Protein AF-A0A0F7S8E1-F1 (afdb_monomer_lite)

Foldseek 3Di:
DPVVVVVVVVVVVVVVVVVVVVVCVLCVLVVVLVVLVVVLAPVPDDPVVLVVVLVVLVVQLVVCVVVVHDPVSNVSSVSVNVSSVSVVVSHVVSVVVVVVVVVVVVVVVVVVVVVQVPPPDHPDPCVVVVVVVVVVD

Sequence (137 aa):
MVSWIDAVDRQAVSDLSGTFSFVIWLFAQSPQLYENYRRGSVDGLSPVFLTQWMLGDATNLIGCILTQQLPFQIAVATYFCCIDVCIMVQ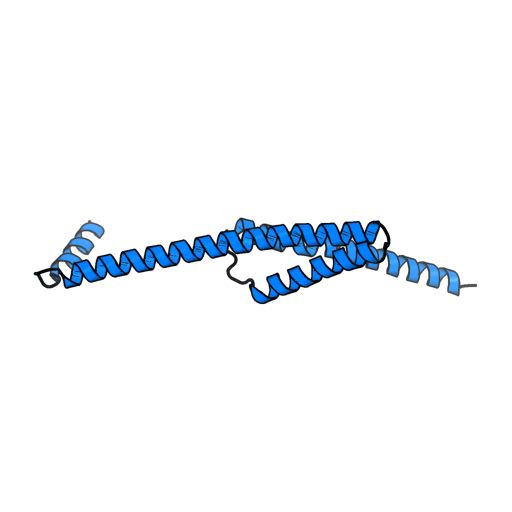FVYYWTKARKERARRAKSRSRQRSGSLTSPYPPNPYSALSETSELLA

Organism: NCBI:txid49012

Secondary structure (DSSP, 8-state):
-THHHHHHHHHHHHHHHHHHHHHHHHHHTHHHHHHHHHHS--TT--HHHHHHHHHHHHHHHHHHHHTT--HHHHHHHHHHHHHHHHHHHHHHHHHHHHHHHHHHHHHHHHHHHHHHHS-SSPPPTHHHHHHHHHTT-

InterPro domains:
  IPR006603 PQ-loop repeat [PF04193] (14-72)
  IPR006603 PQ-loop repeat [SM00679] (31-58)
  IPR051415 Lysosomal/Vacuolar Amino Acid Transporter 1 [PTHR16201] (3-121)

Radius of gyration: 28.69 Å; chains: 1; bounding box: 61×40×81 Å

pLDDT: mean 83.49, std 9.83, range [54.44, 94.75]

Structure (mmCIF, N/CA/C/O backbone):
data_AF-A0A0F7S8E1-F1
#
_entry.id   AF-A0A0F7S8E1-F1
#
loop_
_atom_site.group_PDB
_atom_site.id
_atom_site.type_symbol
_atom_site.label_atom_id
_atom_site.label_alt_id
_atom_site.label_comp_id
_atom_site.label_asym_id
_atom_site.label_entity_id
_atom_site.label_seq_id
_atom_site.pdbx_PDB_ins_code
_atom_site.Cartn_x
_atom_site.Cartn_y
_atom_site.Cartn_z
_atom_site.occupancy
_atom_site.B_iso_or_equiv
_atom_site.auth_seq_id
_atom_site.auth_comp_id
_atom_site.auth_asym_id
_atom_site.auth_atom_id
_atom_site.pdbx_PDB_model_num
ATOM 1 N N . MET A 1 1 ? 36.609 -16.297 -30.281 1.00 54.44 1 MET A N 1
ATOM 2 C CA . MET A 1 1 ? 35.262 -16.718 -30.732 1.00 54.44 1 MET A CA 1
ATOM 3 C C . MET A 1 1 ? 34.391 -17.281 -29.593 1.00 54.44 1 MET A C 1
ATOM 5 O O . MET A 1 1 ? 33.183 -17.263 -29.739 1.00 54.44 1 MET A O 1
ATOM 9 N N . VAL A 1 2 ? 34.961 -17.694 -28.446 1.00 61.47 2 VAL A N 1
ATOM 10 C CA . VAL A 1 2 ? 34.227 -18.275 -27.292 1.00 61.47 2 VAL A CA 1
ATOM 11 C C . VAL A 1 2 ? 33.528 -17.235 -26.388 1.00 61.47 2 VAL A C 1
ATOM 13 O O . VAL A 1 2 ? 32.522 -17.548 -25.766 1.00 61.47 2 VAL A O 1
ATOM 16 N N . SER A 1 3 ? 33.965 -15.967 -26.366 1.00 62.06 3 SER A N 1
ATOM 17 C CA . SER A 1 3 ? 33.419 -14.963 -25.428 1.00 62.06 3 SER A CA 1
ATOM 18 C C . SER A 1 3 ? 31.961 -14.564 -25.674 1.00 62.06 3 SER A C 1
ATOM 20 O O . SER A 1 3 ? 31.321 -14.058 -24.759 1.00 62.06 3 SER A O 1
ATOM 22 N N . TRP A 1 4 ? 31.443 -14.755 -26.890 1.00 61.94 4 TRP A N 1
ATOM 23 C CA . TRP A 1 4 ? 30.072 -14.379 -27.244 1.00 61.94 4 TRP A CA 1
ATOM 24 C C . TRP A 1 4 ? 29.045 -15.373 -26.704 1.00 61.94 4 TRP A C 1
ATOM 26 O O . TRP A 1 4 ? 27.970 -14.953 -26.300 1.00 61.94 4 TRP A O 1
ATOM 36 N N . ILE A 1 5 ? 29.391 -16.662 -26.632 1.00 63.06 5 ILE A N 1
ATOM 37 C CA . ILE A 1 5 ? 28.513 -17.699 -26.071 1.00 63.06 5 ILE A CA 1
ATOM 38 C C . ILE A 1 5 ? 28.385 -17.500 -24.556 1.00 63.06 5 ILE A C 1
ATOM 40 O O . ILE A 1 5 ? 27.270 -17.415 -24.054 1.00 63.06 5 ILE A O 1
ATOM 44 N N . ASP A 1 6 ? 29.497 -17.268 -23.849 1.00 64.38 6 ASP A N 1
ATOM 45 C CA . ASP A 1 6 ? 29.454 -16.954 -22.413 1.00 64.38 6 ASP A CA 1
ATOM 46 C C . ASP A 1 6 ? 28.794 -15.597 -22.121 1.00 64.38 6 ASP A C 1
ATOM 48 O O . ASP A 1 6 ? 28.203 -15.395 -21.062 1.00 64.38 6 ASP A O 1
ATOM 52 N N . ALA A 1 7 ? 28.934 -14.619 -23.025 1.00 62.69 7 ALA A N 1
ATOM 53 C CA . ALA A 1 7 ? 28.271 -13.326 -22.883 1.00 62.69 7 ALA A CA 1
ATOM 54 C C . ALA A 1 7 ? 26.754 -13.456 -23.049 1.00 62.69 7 ALA A C 1
ATOM 56 O O . ALA A 1 7 ? 26.025 -12.879 -22.250 1.00 62.69 7 ALA A O 1
ATOM 57 N N . VAL A 1 8 ? 26.291 -14.244 -24.024 1.00 68.19 8 VAL A N 1
ATOM 58 C CA . VAL A 1 8 ? 24.867 -14.544 -24.220 1.00 68.19 8 VAL A CA 1
ATOM 59 C C . VAL A 1 8 ? 24.297 -15.287 -23.015 1.00 68.19 8 VAL A C 1
ATOM 61 O O . VAL A 1 8 ? 23.222 -14.923 -22.550 1.00 68.19 8 VAL A O 1
ATOM 64 N N . ASP A 1 9 ? 25.026 -16.255 -22.458 1.00 80.38 9 ASP A N 1
ATOM 65 C CA . ASP A 1 9 ? 24.557 -17.022 -21.299 1.00 80.38 9 ASP A CA 1
ATOM 66 C C . ASP A 1 9 ? 24.471 -16.142 -20.036 1.00 80.38 9 ASP A C 1
ATOM 68 O O . ASP A 1 9 ? 23.458 -16.121 -19.339 1.00 80.38 9 ASP A O 1
ATOM 72 N N . ARG A 1 10 ? 25.475 -15.284 -19.792 1.00 81.38 10 ARG A N 1
ATOM 73 C CA . ARG A 1 10 ? 25.430 -14.293 -18.698 1.00 81.38 10 ARG A CA 1
ATOM 74 C C . ARG A 1 10 ? 24.305 -13.272 -18.865 1.00 81.38 10 ARG A C 1
ATOM 76 O O . ARG A 1 10 ? 23.659 -12.925 -17.878 1.00 81.38 10 ARG A O 1
ATOM 83 N N . GLN A 1 11 ? 24.077 -12.785 -20.084 1.00 86.06 11 GLN A N 1
ATOM 84 C CA . GLN A 1 11 ? 23.017 -11.819 -20.374 1.00 86.06 11 GLN A CA 1
ATOM 85 C C . GLN A 1 11 ? 21.638 -12.454 -20.169 1.00 86.06 11 GLN A C 1
ATOM 87 O O . GLN A 1 11 ? 20.813 -11.895 -19.457 1.00 86.06 11 GLN A O 1
ATOM 92 N N . ALA A 1 12 ? 21.425 -13.666 -20.688 1.00 85.44 12 ALA A N 1
ATOM 93 C CA . ALA A 1 12 ? 20.176 -14.400 -20.522 1.00 85.44 12 ALA A CA 1
ATOM 94 C C . ALA A 1 12 ? 19.883 -14.710 -19.047 1.00 85.44 12 ALA A C 1
ATOM 96 O O . ALA A 1 12 ? 18.761 -14.508 -18.587 1.00 85.44 12 ALA A O 1
ATOM 97 N N . VAL A 1 13 ? 20.891 -15.142 -18.280 1.00 86.94 13 VAL A N 1
ATOM 98 C CA . VAL A 1 13 ? 20.757 -15.376 -16.833 1.00 86.94 13 VAL A CA 1
ATOM 99 C C . VAL A 1 13 ? 20.440 -14.075 -16.087 1.00 86.94 13 VAL A C 1
ATOM 101 O O . VAL A 1 13 ? 19.586 -14.071 -15.197 1.00 86.94 13 VAL A O 1
ATOM 104 N N . SER A 1 14 ? 21.077 -12.961 -16.454 1.00 89.75 14 SER A N 1
ATOM 105 C CA . SER A 1 14 ? 20.787 -11.638 -15.888 1.00 89.75 14 SER A CA 1
ATOM 106 C 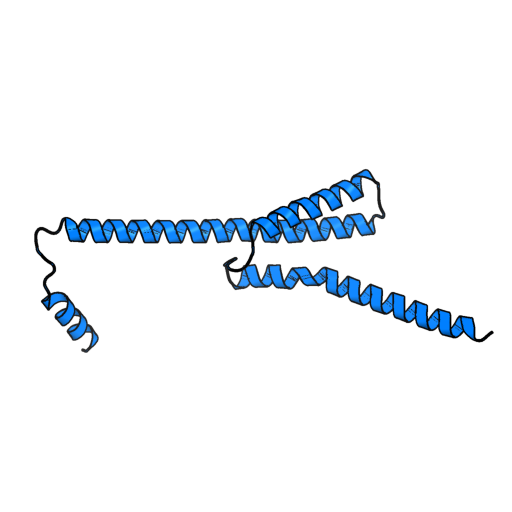C . SER A 1 14 ? 19.353 -11.192 -16.192 1.00 89.75 14 SER A C 1
ATOM 108 O O . SER A 1 14 ? 18.636 -10.764 -15.290 1.00 89.75 14 SER A O 1
ATOM 110 N N . ASP A 1 15 ? 18.900 -11.344 -17.433 1.00 88.69 15 ASP A N 1
ATOM 111 C CA . ASP A 1 15 ? 17.568 -10.913 -17.863 1.00 88.69 15 ASP A CA 1
ATOM 112 C C . ASP A 1 15 ? 16.462 -11.779 -17.240 1.00 88.69 15 ASP A C 1
ATOM 114 O O . ASP A 1 15 ? 15.442 -11.260 -16.777 1.00 88.69 15 ASP A O 1
ATOM 118 N N . LEU A 1 16 ? 16.676 -13.098 -17.151 1.00 91.62 16 LEU A N 1
ATOM 119 C CA . LEU A 1 16 ? 15.762 -14.031 -16.485 1.00 91.62 16 LEU A CA 1
ATOM 120 C C . LEU A 1 16 ? 15.669 -13.753 -14.986 1.00 91.62 16 LEU A C 1
ATOM 122 O O . LEU A 1 16 ? 14.566 -13.637 -14.449 1.00 91.62 16 LEU A O 1
ATOM 126 N N . SER A 1 17 ? 16.810 -13.624 -14.306 1.00 91.56 17 SER A N 1
ATOM 127 C CA . SER A 1 17 ? 16.833 -13.339 -12.867 1.00 91.56 17 SER A CA 1
ATOM 128 C C . SER A 1 17 ? 16.251 -11.958 -12.548 1.00 91.56 17 SER A C 1
ATOM 130 O O . SER A 1 17 ? 15.492 -11.826 -11.586 1.00 91.56 17 SER A O 1
ATOM 132 N N . GLY A 1 18 ? 16.513 -10.952 -13.389 1.00 91.12 18 GLY A N 1
ATOM 133 C CA . GLY A 1 18 ? 15.933 -9.614 -13.282 1.00 91.12 18 GLY A CA 1
ATOM 134 C C . GLY A 1 18 ? 14.417 -9.611 -13.480 1.00 91.12 18 GLY A C 1
ATOM 135 O O . GLY A 1 18 ? 13.690 -9.052 -12.659 1.00 91.12 18 GLY A O 1
ATOM 136 N N . THR A 1 19 ? 13.923 -10.300 -14.510 1.00 90.62 19 THR A N 1
ATOM 137 C CA . THR A 1 19 ? 12.480 -10.423 -14.774 1.00 90.62 19 THR A CA 1
ATOM 138 C C . THR A 1 19 ? 11.775 -11.170 -13.645 1.00 90.62 19 THR A C 1
ATOM 140 O O . THR A 1 19 ? 10.727 -10.735 -13.172 1.00 90.62 19 THR A O 1
ATOM 143 N N . PHE A 1 20 ? 12.363 -12.264 -13.157 1.00 93.25 20 PHE A N 1
ATOM 144 C CA . PHE A 1 20 ? 11.807 -13.032 -12.045 1.00 93.25 20 PHE A CA 1
ATOM 145 C C . PHE A 1 20 ? 11.745 -12.208 -10.754 1.00 93.25 20 PHE A C 1
ATOM 147 O O . PHE A 1 20 ? 10.709 -12.173 -10.087 1.00 93.25 20 PHE A O 1
ATOM 154 N N . SER A 1 21 ? 12.825 -11.485 -10.442 1.00 92.50 21 SER A N 1
ATOM 155 C CA . SER A 1 21 ? 12.883 -10.557 -9.309 1.00 92.50 21 SER A CA 1
ATOM 156 C C . SER A 1 21 ? 11.795 -9.484 -9.406 1.00 92.50 21 SER A C 1
ATOM 158 O O . SER A 1 21 ? 11.059 -9.250 -8.447 1.00 92.50 21 SER A O 1
ATOM 160 N N . PHE A 1 22 ? 11.621 -8.892 -10.589 1.00 91.19 22 PHE A N 1
ATOM 161 C CA . PHE A 1 22 ? 10.596 -7.883 -10.832 1.00 91.19 22 PHE A CA 1
ATOM 162 C C . PHE A 1 22 ? 9.171 -8.430 -10.647 1.00 91.19 22 PHE A C 1
ATOM 164 O O . PHE A 1 22 ? 8.344 -7.782 -10.008 1.00 91.19 22 PHE A O 1
ATOM 171 N N . VAL A 1 23 ? 8.885 -9.640 -11.137 1.00 91.06 23 VAL A N 1
ATOM 172 C CA . VAL A 1 23 ? 7.571 -10.280 -10.957 1.00 91.06 23 VAL A CA 1
ATOM 173 C C . VAL A 1 23 ? 7.281 -10.538 -9.481 1.00 91.06 23 VAL A C 1
ATOM 175 O O . VAL A 1 23 ? 6.198 -10.201 -9.010 1.00 91.06 23 VAL A O 1
ATOM 178 N N . ILE A 1 24 ? 8.241 -11.082 -8.728 1.00 92.81 24 ILE A N 1
ATOM 179 C CA . ILE A 1 24 ? 8.074 -11.267 -7.279 1.00 92.81 24 ILE A CA 1
ATOM 180 C C . ILE A 1 24 ? 7.800 -9.922 -6.606 1.00 92.81 24 ILE A C 1
ATOM 182 O O . ILE A 1 24 ? 6.902 -9.821 -5.772 1.00 92.81 24 ILE A O 1
ATOM 186 N N . TRP A 1 25 ? 8.542 -8.885 -6.990 1.00 91.00 25 TRP A N 1
ATOM 187 C CA . TRP A 1 25 ? 8.398 -7.551 -6.424 1.00 91.00 25 TRP A CA 1
ATOM 188 C C . TRP A 1 25 ? 7.006 -6.944 -6.668 1.00 91.00 25 TRP A C 1
ATOM 190 O O . TRP A 1 25 ? 6.428 -6.381 -5.739 1.00 91.00 25 TRP A O 1
ATOM 200 N N . LEU A 1 26 ? 6.412 -7.144 -7.851 1.00 88.88 26 LEU A N 1
ATOM 201 C CA . LEU A 1 26 ? 5.036 -6.711 -8.145 1.00 88.88 26 LEU A CA 1
ATOM 202 C C . LEU A 1 26 ? 3.999 -7.308 -7.186 1.00 88.88 26 LEU A C 1
ATOM 204 O O . LEU A 1 26 ? 3.029 -6.640 -6.821 1.00 88.88 26 LEU A O 1
ATOM 208 N N . PHE A 1 27 ? 4.196 -8.558 -6.770 1.00 88.94 27 PHE A N 1
ATOM 209 C CA . PHE A 1 27 ? 3.276 -9.2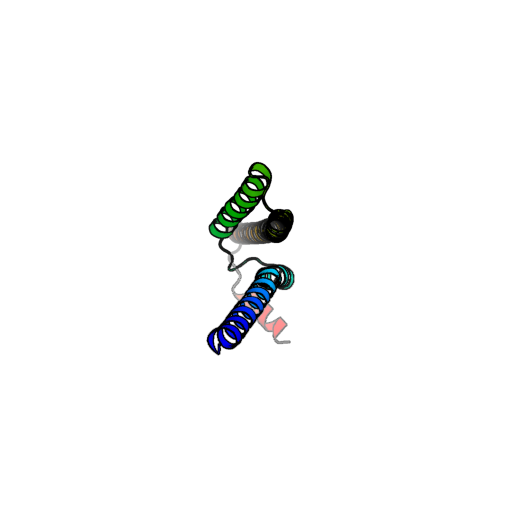54 -5.871 1.00 88.94 27 PHE A CA 1
ATOM 210 C C . PHE A 1 27 ? 3.670 -9.157 -4.397 1.00 88.94 27 PHE A C 1
ATOM 212 O O . PHE A 1 27 ? 2.866 -9.506 -3.537 1.00 88.94 27 PHE A O 1
ATOM 219 N N . ALA A 1 28 ? 4.861 -8.653 -4.070 1.00 88.81 28 ALA A N 1
ATOM 220 C CA . ALA A 1 28 ? 5.364 -8.602 -2.697 1.00 88.81 28 ALA A CA 1
ATOM 221 C C . ALA A 1 28 ? 4.477 -7.767 -1.753 1.00 88.81 28 ALA A C 1
ATOM 223 O O . ALA A 1 28 ? 4.405 -8.053 -0.560 1.00 88.81 28 ALA A O 1
ATOM 224 N N . GLN A 1 29 ? 3.763 -6.771 -2.287 1.00 83.81 29 GLN A N 1
ATOM 225 C CA . GLN A 1 29 ? 2.828 -5.926 -1.534 1.00 83.81 29 GLN A CA 1
ATOM 226 C C . GLN A 1 29 ? 1.472 -6.610 -1.268 1.00 83.81 29 GLN A C 1
ATOM 228 O O . GLN A 1 29 ? 0.784 -6.301 -0.293 1.00 83.81 29 GLN A O 1
ATOM 233 N N . SER A 1 30 ? 1.064 -7.567 -2.108 1.00 85.94 30 SER A N 1
ATOM 234 C CA . SER A 1 30 ? -0.266 -8.188 -2.041 1.00 85.94 30 SER A CA 1
ATOM 235 C C . SER A 1 30 ? -0.519 -9.000 -0.755 1.00 85.94 30 SER A C 1
ATOM 237 O O . SER A 1 30 ? -1.619 -8.890 -0.204 1.00 85.94 30 SER A O 1
ATOM 239 N N . PRO A 1 31 ? 0.450 -9.762 -0.200 1.00 84.94 31 PRO A N 1
ATOM 240 C CA . PRO A 1 31 ? 0.293 -10.417 1.098 1.00 84.94 31 PRO A CA 1
ATOM 241 C C . PRO A 1 31 ? -0.034 -9.441 2.229 1.00 84.94 31 PRO A C 1
ATOM 243 O O . PRO A 1 31 ? -0.838 -9.771 3.098 1.00 84.94 31 PRO A O 1
ATOM 246 N N . GLN A 1 32 ? 0.531 -8.228 2.204 1.00 82.31 32 GLN A N 1
ATOM 247 C CA . GLN A 1 32 ? 0.260 -7.214 3.222 1.00 82.31 32 GLN A CA 1
ATOM 248 C C . GLN A 1 32 ? -1.195 -6.735 3.159 1.00 82.31 32 GLN A C 1
ATOM 250 O O . GLN A 1 32 ? -1.857 -6.602 4.191 1.00 82.31 32 GLN A O 1
ATOM 255 N N . LEU A 1 33 ? -1.712 -6.528 1.943 1.00 84.25 33 LEU A N 1
ATOM 256 C CA . LEU A 1 33 ? -3.111 -6.178 1.705 1.00 84.25 33 LEU A CA 1
ATOM 257 C C . LEU A 1 33 ? -4.057 -7.272 2.223 1.00 84.25 33 LEU A C 1
ATOM 259 O O . LEU A 1 33 ? -5.041 -6.969 2.902 1.00 84.25 33 LEU A O 1
ATOM 263 N N . TYR A 1 34 ? -3.744 -8.534 1.920 1.00 85.69 34 TYR A N 1
ATOM 264 C CA . TYR A 1 34 ? -4.540 -9.682 2.347 1.00 85.69 34 TYR A CA 1
ATOM 265 C C . TYR A 1 34 ? -4.512 -9.870 3.865 1.00 85.69 34 TYR A C 1
ATOM 267 O O . TYR A 1 34 ? -5.553 -10.098 4.479 1.00 85.69 34 TYR A O 1
ATOM 275 N N . GLU A 1 35 ? -3.345 -9.736 4.493 1.00 85.38 35 GLU A N 1
ATOM 276 C CA . GLU A 1 35 ? -3.211 -9.936 5.933 1.00 85.38 35 GLU A CA 1
ATOM 277 C C . GLU A 1 35 ? -3.955 -8.863 6.731 1.00 85.38 35 GLU A C 1
ATOM 279 O O . GLU A 1 35 ? -4.630 -9.187 7.709 1.00 85.38 35 GLU A O 1
ATOM 284 N N . ASN A 1 36 ? -3.906 -7.606 6.280 1.00 83.62 36 ASN A N 1
ATOM 285 C CA . ASN A 1 36 ? -4.677 -6.515 6.879 1.00 83.62 36 ASN A CA 1
ATOM 286 C C . ASN A 1 36 ? -6.188 -6.796 6.808 1.00 83.62 36 ASN A C 1
ATOM 288 O O . ASN A 1 36 ? -6.906 -6.592 7.792 1.00 83.62 36 ASN A O 1
ATOM 292 N N . TYR A 1 37 ? -6.663 -7.325 5.675 1.00 81.88 37 TYR A N 1
ATOM 293 C CA . TYR A 1 37 ? -8.059 -7.722 5.515 1.00 81.88 37 TYR A CA 1
ATOM 294 C C . TYR A 1 37 ? -8.425 -8.899 6.428 1.00 81.88 37 TYR A C 1
ATOM 296 O O . TYR A 1 37 ? -9.423 -8.839 7.145 1.00 81.88 37 TYR A O 1
ATOM 304 N N . ARG A 1 38 ? -7.590 -9.946 6.459 1.00 84.69 38 ARG A N 1
ATOM 305 C CA . ARG A 1 38 ? -7.812 -11.162 7.254 1.00 84.69 38 ARG A CA 1
ATOM 306 C C . ARG A 1 38 ? -7.808 -10.892 8.758 1.00 84.69 38 ARG A C 1
ATOM 308 O O . ARG A 1 38 ? -8.636 -11.443 9.477 1.00 84.69 38 ARG A O 1
ATOM 315 N N . ARG A 1 39 ? -6.882 -10.061 9.246 1.00 81.19 39 ARG A N 1
ATOM 316 C CA . ARG A 1 39 ? -6.784 -9.717 10.674 1.00 81.19 39 ARG A CA 1
ATOM 317 C C . ARG A 1 39 ? -7.864 -8.743 11.121 1.00 81.19 39 ARG A C 1
ATOM 319 O O . ARG A 1 39 ? -8.186 -8.707 12.306 1.00 81.19 39 ARG A O 1
ATOM 326 N N . GLY A 1 40 ? -8.386 -7.916 10.213 1.00 78.69 40 GLY A N 1
ATOM 327 C CA . GLY A 1 40 ? -9.323 -6.849 10.562 1.00 78.69 40 GLY A CA 1
ATOM 328 C C . GLY A 1 40 ? -8.741 -5.816 11.541 1.00 78.69 40 GLY A C 1
ATOM 329 O O . GLY A 1 40 ? -9.493 -5.112 12.219 1.00 78.69 40 GLY A O 1
ATOM 330 N N . SER A 1 41 ? -7.411 -5.763 11.652 1.00 72.75 41 SER A N 1
ATOM 331 C CA . SER A 1 41 ? -6.644 -4.828 12.470 1.00 72.75 41 SER A CA 1
ATOM 332 C C . SER A 1 41 ? -5.333 -4.501 11.760 1.00 72.75 41 SER A C 1
ATOM 334 O O . SER A 1 41 ? -4.772 -5.336 11.055 1.00 72.75 41 SER A O 1
ATOM 336 N N . VAL A 1 42 ? -4.842 -3.285 11.986 1.00 77.56 42 VAL A N 1
ATOM 337 C CA . VAL A 1 42 ? -3.551 -2.781 11.490 1.00 77.56 42 VAL A CA 1
ATOM 338 C C . VAL A 1 42 ? -2.511 -2.659 12.608 1.00 77.56 42 VAL A C 1
ATOM 340 O O . VAL A 1 42 ? -1.556 -1.888 12.504 1.00 77.56 42 VAL A O 1
ATOM 343 N N . ASP A 1 43 ? -2.695 -3.415 13.694 1.00 71.12 43 ASP A N 1
ATOM 344 C CA . ASP A 1 43 ? -1.731 -3.505 14.791 1.00 71.12 43 ASP A CA 1
ATOM 345 C C . ASP A 1 43 ? -0.403 -4.085 14.265 1.00 71.12 43 ASP A C 1
ATOM 347 O O . ASP A 1 43 ? -0.308 -5.268 13.940 1.00 71.12 43 ASP A O 1
ATOM 351 N N . GLY A 1 44 ? 0.613 -3.226 14.146 1.00 73.38 44 GLY A N 1
ATOM 352 C CA . GLY A 1 44 ? 1.938 -3.567 13.612 1.00 73.38 44 GLY A CA 1
ATOM 353 C C . GLY A 1 44 ? 2.399 -2.695 12.439 1.00 73.38 44 GLY A C 1
ATOM 354 O O . GLY A 1 44 ? 3.593 -2.673 12.152 1.00 73.38 44 GLY A O 1
ATOM 355 N N . LEU A 1 45 ? 1.505 -1.928 11.800 1.00 79.88 45 LEU A N 1
ATOM 356 C CA . LEU A 1 45 ? 1.902 -0.925 10.805 1.00 79.88 45 LEU A CA 1
ATOM 357 C C . LEU A 1 45 ? 2.183 0.430 11.457 1.00 79.88 45 LEU A C 1
ATOM 359 O O . LEU A 1 45 ? 1.384 0.941 12.243 1.00 79.88 45 LEU A O 1
ATOM 363 N N . SER A 1 46 ? 3.291 1.056 11.058 1.00 86.19 46 SER A N 1
ATOM 364 C CA . SER A 1 46 ? 3.583 2.442 11.424 1.00 86.19 46 SER A CA 1
ATOM 365 C C . SER A 1 46 ? 2.798 3.413 10.522 1.00 86.19 46 SER A C 1
ATOM 367 O O . SER A 1 46 ? 3.024 3.420 9.309 1.00 86.19 46 SER A O 1
ATOM 369 N N . PRO A 1 47 ? 1.921 4.277 11.077 1.00 81.31 47 PRO A N 1
ATOM 370 C CA . PRO A 1 47 ? 1.171 5.263 10.290 1.00 81.31 47 PRO A CA 1
ATOM 371 C C . PRO A 1 47 ? 2.077 6.265 9.573 1.00 81.31 47 PRO A C 1
ATOM 373 O O . PRO A 1 47 ? 1.780 6.695 8.460 1.00 81.31 47 PRO A O 1
ATOM 376 N N . VAL A 1 48 ? 3.185 6.647 10.215 1.00 87.00 48 VAL A N 1
ATOM 377 C CA . VAL A 1 48 ? 4.138 7.617 9.662 1.00 87.00 48 VAL A CA 1
ATOM 378 C C . VAL A 1 48 ? 4.840 7.022 8.449 1.00 87.00 48 VAL A C 1
ATOM 380 O O . VAL A 1 48 ? 4.929 7.675 7.414 1.00 87.00 48 VAL A O 1
ATOM 383 N N . PHE A 1 49 ? 5.271 5.765 8.561 1.00 89.56 49 PHE A N 1
ATOM 384 C CA . PHE A 1 49 ? 5.902 5.042 7.464 1.00 89.56 49 PHE A CA 1
ATOM 385 C C . PHE A 1 49 ? 4.954 4.903 6.270 1.00 89.56 49 PHE A C 1
ATOM 387 O O . PHE A 1 49 ? 5.321 5.273 5.162 1.00 89.56 49 PHE A O 1
ATOM 394 N N . LEU A 1 50 ? 3.708 4.481 6.507 1.00 87.94 50 LEU A N 1
ATOM 395 C CA . LEU A 1 50 ? 2.706 4.339 5.448 1.00 87.94 50 LEU A CA 1
ATOM 396 C C . LEU A 1 50 ? 2.386 5.677 4.759 1.00 87.94 50 LEU A C 1
ATOM 398 O O . LEU A 1 50 ? 2.211 5.733 3.548 1.00 87.94 50 LEU A O 1
ATOM 402 N N . THR A 1 51 ? 2.335 6.773 5.520 1.00 88.38 51 THR A N 1
ATOM 403 C CA . THR A 1 51 ? 2.071 8.109 4.962 1.00 88.38 51 THR A CA 1
ATOM 404 C C . THR A 1 51 ? 3.244 8.617 4.126 1.00 88.38 51 THR A C 1
ATOM 406 O O . THR A 1 51 ? 3.030 9.193 3.063 1.00 88.38 51 THR A O 1
ATOM 409 N N . GLN A 1 52 ? 4.482 8.406 4.583 1.00 93.12 52 GLN A N 1
ATOM 410 C CA . GLN A 1 52 ? 5.673 8.763 3.807 1.00 93.12 52 GLN A CA 1
ATOM 411 C C . GLN A 1 52 ? 5.800 7.915 2.542 1.00 93.12 52 GLN A C 1
ATOM 413 O O . GLN A 1 52 ? 6.107 8.464 1.488 1.00 93.12 52 GLN A O 1
ATOM 418 N N . TRP A 1 53 ? 5.486 6.622 2.622 1.00 91.19 53 TRP A N 1
ATOM 419 C CA . TRP A 1 53 ? 5.396 5.750 1.452 1.00 91.19 53 TRP A CA 1
ATOM 420 C C . TRP A 1 53 ? 4.368 6.293 0.451 1.00 91.19 53 TRP A C 1
ATOM 422 O O . TRP A 1 53 ? 4.687 6.494 -0.715 1.00 91.19 53 TRP A O 1
ATOM 432 N N . MET A 1 54 ? 3.186 6.690 0.932 1.00 91.25 54 MET A N 1
ATOM 433 C CA . MET A 1 54 ? 2.155 7.360 0.126 1.00 91.25 54 MET A CA 1
ATOM 434 C C . MET A 1 54 ? 2.541 8.646 -0.544 1.00 91.25 54 MET A C 1
ATOM 436 O O . MET A 1 54 ? 2.185 8.870 -1.703 1.00 91.25 54 MET A O 1
ATOM 440 N N . LEU A 1 55 ? 3.341 9.453 0.122 1.00 93.56 55 LEU A N 1
ATOM 441 C CA . LEU A 1 55 ? 3.892 10.615 -0.533 1.00 93.56 55 LEU A CA 1
ATOM 442 C C . LEU A 1 55 ? 4.935 10.226 -1.594 1.00 93.56 55 LEU A C 1
ATOM 444 O O . LEU A 1 55 ? 4.959 10.816 -2.674 1.00 93.56 55 LEU A O 1
ATOM 448 N N . GLY A 1 56 ? 5.763 9.219 -1.314 1.00 94.25 56 GLY A N 1
ATOM 449 C CA . GLY A 1 56 ? 6.767 8.691 -2.236 1.00 94.25 56 GLY A CA 1
ATOM 450 C C . GLY A 1 56 ? 6.164 8.165 -3.538 1.00 94.25 56 GLY A C 1
ATOM 451 O O . GLY A 1 56 ? 6.544 8.623 -4.611 1.00 94.25 56 GLY A O 1
ATOM 452 N N . ASP A 1 57 ? 5.175 7.281 -3.466 1.00 93.62 57 ASP A N 1
ATOM 453 C CA . ASP A 1 57 ? 4.573 6.678 -4.663 1.00 93.62 57 ASP A CA 1
ATOM 454 C C . ASP A 1 57 ? 3.735 7.682 -5.458 1.00 93.62 57 ASP A C 1
ATOM 456 O O . ASP A 1 57 ? 3.776 7.693 -6.690 1.00 93.62 57 ASP A O 1
ATOM 460 N N . ALA A 1 58 ? 3.043 8.600 -4.776 1.00 93.19 58 ALA A N 1
ATOM 461 C CA . ALA A 1 58 ? 2.334 9.683 -5.449 1.00 93.19 58 ALA A CA 1
ATOM 462 C C . ALA A 1 58 ? 3.305 10.610 -6.197 1.00 93.19 58 ALA A C 1
ATOM 464 O O . ALA A 1 58 ? 3.076 10.946 -7.360 1.00 93.19 58 ALA A O 1
ATOM 465 N N . THR A 1 59 ? 4.412 11.004 -5.560 1.00 94.75 59 THR A N 1
ATOM 466 C CA . THR A 1 59 ? 5.434 11.833 -6.219 1.00 94.75 59 THR A CA 1
ATOM 467 C C . THR A 1 59 ? 6.161 11.080 -7.332 1.00 94.75 59 THR A C 1
ATOM 469 O O . THR A 1 59 ? 6.465 11.688 -8.357 1.00 94.75 59 THR A O 1
ATOM 472 N N . ASN A 1 60 ? 6.358 9.764 -7.197 1.00 93.56 60 ASN A N 1
ATOM 473 C CA . ASN A 1 60 ? 6.898 8.904 -8.250 1.00 93.56 60 ASN A CA 1
ATOM 474 C C . ASN A 1 60 ? 5.997 8.899 -9.494 1.00 93.56 60 ASN A C 1
ATOM 476 O O . ASN A 1 60 ? 6.476 9.143 -10.604 1.00 93.56 60 ASN A O 1
ATOM 480 N N . LEU A 1 61 ? 4.688 8.701 -9.308 1.00 92.62 61 LEU A N 1
ATOM 481 C CA . LEU A 1 61 ? 3.713 8.709 -10.397 1.00 92.62 61 LEU A CA 1
ATOM 482 C C . LEU A 1 61 ? 3.636 10.080 -11.079 1.00 92.62 61 LEU A C 1
ATOM 484 O O . LEU A 1 61 ? 3.688 10.162 -12.306 1.00 92.62 61 LEU A O 1
ATOM 488 N N . ILE A 1 62 ? 3.562 11.157 -10.290 1.00 94.25 62 ILE A N 1
ATOM 489 C CA . ILE A 1 62 ? 3.562 12.530 -10.814 1.00 94.25 62 ILE A CA 1
ATOM 490 C C . ILE A 1 62 ? 4.834 12.780 -11.628 1.00 94.25 62 ILE A C 1
ATOM 492 O O . ILE A 1 62 ? 4.750 13.279 -12.748 1.00 94.25 62 ILE A O 1
ATOM 496 N N . GLY A 1 63 ? 5.997 12.383 -11.105 1.00 92.75 63 GLY A N 1
ATOM 497 C CA . GLY A 1 63 ? 7.274 12.485 -11.805 1.00 92.75 63 GLY A CA 1
ATOM 498 C C . GLY A 1 63 ? 7.241 11.783 -13.160 1.00 92.75 63 GLY A C 1
ATOM 499 O O . GLY A 1 63 ? 7.550 12.416 -14.164 1.00 92.75 63 GLY A O 1
ATOM 500 N N . CYS A 1 64 ? 6.779 10.528 -13.206 1.00 93.12 64 CYS A N 1
ATOM 501 C CA . CYS A 1 64 ? 6.697 9.745 -14.443 1.00 93.12 64 CYS A CA 1
ATOM 502 C C . CYS A 1 64 ? 5.770 10.370 -15.498 1.00 93.12 64 CYS A C 1
ATOM 504 O O . CYS A 1 64 ? 6.054 10.296 -16.694 1.00 93.12 64 CYS A O 1
ATOM 506 N N . ILE A 1 65 ? 4.660 10.980 -15.067 1.00 91.81 65 ILE A N 1
ATOM 507 C CA . ILE A 1 65 ? 3.725 11.668 -15.967 1.00 91.81 65 ILE A CA 1
ATOM 508 C C . ILE A 1 65 ? 4.359 12.952 -16.509 1.00 91.81 65 ILE A C 1
ATOM 510 O O . ILE A 1 65 ? 4.283 13.215 -17.710 1.00 91.81 65 ILE A O 1
ATOM 514 N N . LEU A 1 66 ? 5.005 13.744 -15.650 1.00 92.88 66 LEU A N 1
ATOM 515 C CA . LEU A 1 66 ? 5.626 15.010 -16.047 1.00 92.88 66 LEU A CA 1
ATOM 516 C C . LEU A 1 66 ? 6.794 14.811 -17.019 1.00 92.88 66 LEU A C 1
ATOM 518 O O . LEU A 1 66 ? 6.976 15.617 -17.927 1.00 92.88 66 LEU A O 1
ATOM 522 N N . THR A 1 67 ? 7.566 13.739 -16.857 1.00 93.31 67 THR A N 1
ATOM 523 C CA . THR A 1 67 ? 8.717 13.417 -17.714 1.00 93.31 67 THR A CA 1
ATOM 524 C C . THR A 1 67 ? 8.349 12.599 -18.953 1.00 93.31 67 THR A C 1
ATOM 526 O O . THR A 1 67 ? 9.231 12.324 -19.764 1.00 93.31 67 THR A O 1
ATOM 529 N N . GLN A 1 68 ? 7.074 12.213 -19.115 1.00 89.12 68 GLN A N 1
ATOM 530 C CA . GLN A 1 68 ? 6.595 11.345 -20.202 1.00 89.12 68 GLN A CA 1
ATOM 531 C C . GLN A 1 68 ? 7.432 10.062 -20.331 1.00 89.12 68 GLN A C 1
ATOM 533 O O . GLN A 1 68 ? 7.858 9.668 -21.419 1.00 89.12 68 GLN A O 1
ATOM 538 N N . GLN A 1 69 ? 7.701 9.420 -19.193 1.00 89.81 69 GLN A N 1
ATOM 539 C CA . GLN A 1 69 ? 8.495 8.196 -19.157 1.00 89.81 69 GLN A CA 1
ATOM 540 C C . GLN A 1 69 ? 7.779 7.014 -19.821 1.00 89.81 69 GLN A C 1
ATOM 542 O O . GLN A 1 69 ? 6.594 7.087 -20.149 1.00 89.81 69 GLN A O 1
ATOM 547 N N . LEU A 1 70 ? 8.515 5.917 -20.048 1.00 92.81 70 LEU A N 1
ATOM 548 C CA . LEU A 1 70 ? 8.006 4.743 -20.764 1.00 92.81 70 LEU A CA 1
ATOM 549 C C . LEU A 1 70 ? 6.608 4.342 -20.246 1.00 92.81 70 LEU A C 1
ATOM 551 O O . LEU A 1 70 ? 6.445 4.213 -19.029 1.00 92.81 70 LEU A O 1
ATOM 555 N N . PRO 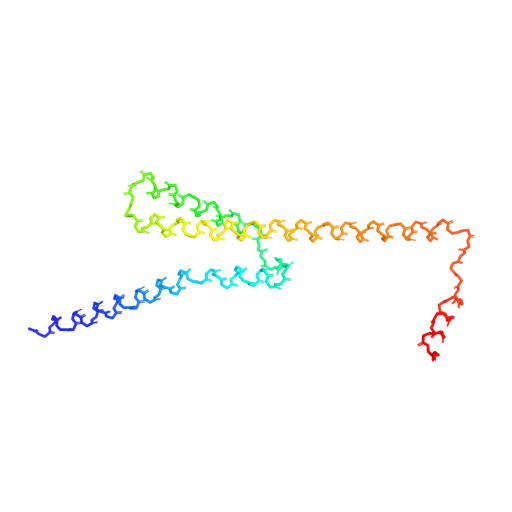A 1 71 ? 5.623 4.061 -21.126 1.00 88.50 71 PRO A N 1
ATOM 556 C CA . PRO A 1 71 ? 4.257 3.726 -20.709 1.00 88.50 71 PRO A CA 1
ATOM 557 C C . PRO A 1 71 ? 4.186 2.593 -19.679 1.00 88.50 71 PRO A C 1
ATOM 559 O O . PRO A 1 71 ? 3.365 2.623 -18.766 1.00 88.50 71 PRO A O 1
ATOM 562 N N . PHE A 1 72 ? 5.096 1.622 -19.781 1.00 90.81 72 PHE A N 1
ATOM 563 C CA . PHE A 1 72 ? 5.240 0.544 -18.808 1.00 90.81 72 PHE A CA 1
ATOM 564 C C . PHE A 1 72 ? 5.577 1.050 -17.394 1.00 90.81 72 PHE A C 1
ATOM 566 O O . PHE A 1 72 ? 4.982 0.594 -16.424 1.00 90.81 72 PHE A O 1
ATOM 573 N N . GLN A 1 73 ? 6.480 2.025 -17.262 1.00 90.69 73 GLN A N 1
ATOM 574 C CA . GLN A 1 73 ? 6.862 2.585 -15.965 1.00 90.69 73 GLN A CA 1
ATOM 575 C C . GLN A 1 73 ? 5.703 3.350 -15.319 1.00 90.69 73 GLN A C 1
ATOM 577 O O . GLN A 1 73 ? 5.460 3.197 -14.125 1.00 90.69 73 GLN A O 1
ATOM 582 N N . ILE A 1 74 ? 4.943 4.107 -16.118 1.00 91.88 74 ILE A N 1
ATOM 583 C CA . ILE A 1 74 ? 3.734 4.801 -15.654 1.00 91.88 74 ILE A CA 1
ATOM 584 C C . ILE A 1 74 ? 2.683 3.786 -15.186 1.00 91.88 74 ILE A C 1
ATOM 586 O O . ILE A 1 74 ? 2.069 3.979 -14.138 1.00 91.88 74 ILE A O 1
ATOM 590 N N . ALA A 1 75 ? 2.492 2.685 -15.920 1.00 92.69 75 ALA A N 1
ATOM 591 C CA . ALA A 1 75 ? 1.546 1.636 -15.542 1.00 92.69 75 ALA A CA 1
ATOM 592 C C . ALA A 1 75 ? 1.925 0.974 -14.206 1.00 92.69 75 ALA A C 1
ATOM 594 O O . ALA A 1 75 ? 1.071 0.804 -13.337 1.00 92.69 75 ALA A O 1
ATOM 595 N N . VAL A 1 76 ? 3.208 0.659 -14.014 1.00 92.56 76 VAL A N 1
ATOM 596 C CA . VAL A 1 76 ? 3.721 0.070 -12.769 1.00 92.56 76 VAL A CA 1
ATOM 597 C C . VAL A 1 76 ? 3.592 1.048 -11.597 1.00 92.56 76 VAL A C 1
ATOM 599 O O . VAL A 1 76 ? 3.075 0.667 -10.549 1.00 92.56 76 VAL A O 1
ATOM 602 N N . ALA A 1 77 ? 3.977 2.316 -11.772 1.00 92.94 77 ALA A N 1
ATOM 603 C CA . ALA A 1 77 ? 3.819 3.347 -10.741 1.00 92.94 77 ALA A CA 1
ATOM 604 C C . ALA A 1 77 ? 2.342 3.549 -10.356 1.00 92.94 77 ALA A C 1
ATOM 606 O O . ALA A 1 77 ? 2.006 3.666 -9.179 1.00 92.94 77 ALA A O 1
ATOM 607 N N . THR A 1 78 ? 1.444 3.521 -11.347 1.00 92.94 78 THR A N 1
ATOM 608 C CA . THR A 1 78 ? -0.007 3.595 -11.123 1.00 92.94 78 THR A CA 1
ATOM 609 C C . THR A 1 78 ? -0.499 2.402 -10.301 1.00 92.94 78 THR A C 1
ATOM 611 O O . THR A 1 78 ? -1.256 2.584 -9.352 1.00 92.94 78 THR A O 1
ATOM 614 N N . TYR A 1 79 ? -0.046 1.188 -10.628 1.00 93.06 79 TYR A N 1
ATOM 615 C CA . TYR A 1 79 ? -0.401 -0.035 -9.906 1.00 93.06 79 TYR A CA 1
ATOM 616 C C . TYR A 1 79 ? -0.011 0.022 -8.421 1.00 93.06 79 TYR A C 1
ATOM 618 O O . TYR A 1 79 ? -0.867 -0.227 -7.568 1.00 93.06 79 TYR A O 1
ATOM 626 N N . PHE A 1 80 ? 1.233 0.395 -8.100 1.00 92.25 80 PHE A N 1
ATOM 627 C CA . PHE A 1 80 ? 1.674 0.521 -6.703 1.00 92.25 80 PHE A CA 1
ATOM 628 C C . PHE A 1 80 ? 0.903 1.610 -5.957 1.00 92.25 80 PHE A C 1
ATOM 630 O O . PHE A 1 80 ? 0.358 1.349 -4.884 1.00 92.25 80 PHE A O 1
ATOM 637 N N . CYS A 1 81 ? 0.703 2.768 -6.594 1.00 93.75 81 CYS A N 1
ATOM 638 C CA . CYS A 1 81 ? -0.107 3.840 -6.025 1.00 93.75 81 CYS A CA 1
ATOM 639 C C . CYS A 1 81 ? -1.542 3.375 -5.702 1.00 93.75 81 CYS A C 1
ATOM 641 O O . CYS A 1 81 ? -2.091 3.740 -4.663 1.00 93.75 81 CYS A O 1
ATOM 643 N N . CYS A 1 82 ? -2.164 2.555 -6.557 1.00 92.12 82 CYS A N 1
ATOM 644 C CA . CYS A 1 82 ? -3.488 1.993 -6.285 1.00 92.12 82 CYS A CA 1
ATOM 645 C C . CYS A 1 82 ? -3.485 1.032 -5.087 1.00 92.12 82 CYS A C 1
ATOM 647 O O . CYS A 1 82 ? -4.359 1.147 -4.224 1.00 92.12 82 CYS A O 1
ATOM 649 N N . ILE A 1 83 ? -2.527 0.099 -5.022 1.00 92.25 83 ILE A N 1
ATOM 650 C CA . ILE A 1 83 ? -2.417 -0.859 -3.908 1.00 92.25 83 ILE A CA 1
ATOM 651 C C . ILE A 1 83 ? -2.298 -0.127 -2.585 1.00 92.25 83 ILE A C 1
ATOM 653 O O . ILE A 1 83 ? -3.005 -0.437 -1.622 1.00 92.25 83 ILE A O 1
ATOM 657 N N . ASP A 1 84 ? -1.443 0.873 -2.540 1.00 91.75 84 ASP A N 1
ATOM 658 C CA . ASP A 1 84 ? -1.161 1.521 -1.286 1.00 91.75 84 ASP A CA 1
ATOM 659 C C . ASP A 1 84 ? -2.265 2.492 -0.858 1.00 91.75 84 ASP A C 1
ATOM 661 O O . ASP A 1 84 ? -2.530 2.623 0.338 1.00 91.75 84 ASP A O 1
ATOM 665 N N . VAL A 1 85 ? -3.004 3.090 -1.803 1.00 91.44 85 VAL A N 1
ATOM 666 C CA . VAL A 1 85 ? -4.275 3.763 -1.492 1.00 91.44 85 VAL A CA 1
ATOM 667 C C . VAL A 1 85 ? -5.253 2.771 -0.859 1.00 91.44 85 VAL A C 1
ATOM 669 O O . VAL A 1 85 ? -5.877 3.094 0.155 1.00 91.44 85 VAL A O 1
ATOM 672 N N . CYS A 1 86 ? -5.366 1.545 -1.381 1.00 90.75 86 CYS A N 1
ATOM 673 C CA . CYS A 1 86 ? -6.197 0.513 -0.758 1.00 90.75 86 CYS A CA 1
ATOM 674 C C . CYS A 1 86 ? -5.719 0.166 0.663 1.00 90.75 86 CYS A C 1
ATOM 676 O O . CYS A 1 86 ? -6.547 0.043 1.571 1.00 90.75 86 CYS A O 1
ATOM 678 N N . ILE A 1 87 ? -4.407 0.043 0.889 1.00 89.69 87 ILE A N 1
ATOM 679 C CA . ILE A 1 87 ? -3.834 -0.200 2.223 1.00 89.69 87 ILE A CA 1
ATOM 680 C C . ILE A 1 87 ? -4.104 0.988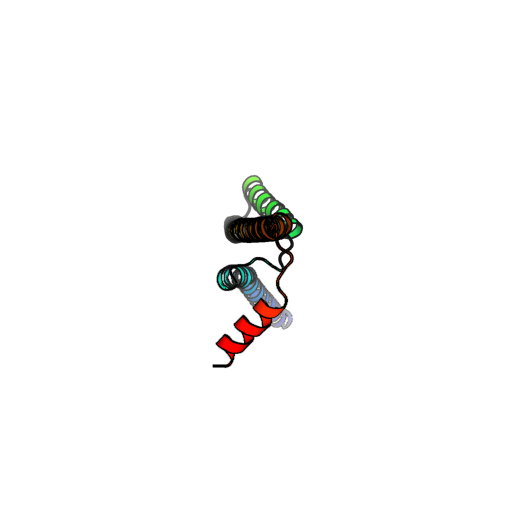 3.157 1.00 89.69 87 ILE A C 1
ATOM 682 O O . ILE A 1 87 ? -4.503 0.782 4.304 1.00 89.69 87 ILE A O 1
ATOM 686 N N . MET A 1 88 ? -3.962 2.224 2.679 1.00 89.75 88 MET A N 1
ATOM 687 C CA . MET A 1 88 ? -4.231 3.444 3.442 1.00 89.75 88 MET A CA 1
ATOM 688 C C . MET A 1 88 ? -5.703 3.537 3.856 1.00 89.75 88 MET A C 1
ATOM 690 O O . MET A 1 88 ? -6.009 3.835 5.012 1.00 89.75 88 MET A O 1
ATOM 694 N N . VAL A 1 89 ? -6.631 3.219 2.950 1.00 90.25 89 VAL A N 1
ATOM 695 C CA . VAL A 1 89 ? -8.067 3.161 3.262 1.00 90.25 89 VAL A CA 1
ATOM 696 C C . VAL A 1 89 ? -8.344 2.112 4.339 1.00 90.25 89 VAL A C 1
ATOM 698 O O . VAL A 1 89 ? -9.034 2.412 5.319 1.00 90.25 89 VAL A O 1
ATOM 701 N N . GLN A 1 90 ? -7.772 0.909 4.212 1.00 88.50 90 GLN A N 1
ATOM 702 C CA . GLN A 1 90 ? -7.886 -0.125 5.244 1.00 88.50 90 GLN A CA 1
ATOM 703 C C . GLN A 1 90 ? -7.325 0.357 6.584 1.00 88.50 90 GLN A C 1
ATOM 705 O O . GLN A 1 90 ? -7.975 0.201 7.619 1.00 88.50 90 GLN A O 1
ATOM 710 N N . PHE A 1 91 ? -6.162 1.007 6.572 1.00 88.38 91 PHE A N 1
ATOM 711 C CA . PHE A 1 91 ? -5.536 1.558 7.765 1.00 88.38 91 PHE A CA 1
ATOM 712 C C . PHE A 1 91 ? -6.445 2.562 8.474 1.00 88.38 91 PHE A C 1
ATOM 714 O O . PHE A 1 91 ? -6.736 2.397 9.659 1.00 88.38 91 PHE A O 1
ATOM 721 N N . VAL A 1 92 ? -6.960 3.563 7.757 1.00 88.38 92 VAL A N 1
ATOM 722 C CA . VAL A 1 92 ? -7.859 4.576 8.331 1.00 88.38 92 VAL A CA 1
ATOM 723 C C . VAL A 1 92 ? -9.137 3.932 8.874 1.00 88.38 92 VAL A C 1
ATOM 725 O O . VAL A 1 92 ? -9.588 4.265 9.978 1.00 88.38 92 VAL A O 1
ATOM 728 N N . TYR A 1 93 ? -9.715 2.974 8.148 1.00 89.56 93 TYR A N 1
ATOM 729 C CA . TYR A 1 93 ? -10.923 2.276 8.579 1.00 89.56 93 TYR A CA 1
ATOM 730 C C . TYR A 1 93 ? -10.706 1.489 9.881 1.00 89.56 93 TYR A C 1
ATOM 732 O O . TYR A 1 93 ? -11.423 1.698 10.865 1.00 89.56 93 TYR A O 1
ATOM 740 N N . TYR A 1 94 ? -9.683 0.634 9.938 1.00 87.88 94 TYR A N 1
ATOM 741 C CA . TYR A 1 94 ? -9.410 -0.182 11.122 1.00 87.88 94 TYR A CA 1
ATOM 742 C C . TYR A 1 94 ? -8.924 0.655 12.309 1.00 87.88 94 TYR A C 1
ATOM 744 O O . TYR A 1 94 ? -9.349 0.423 13.443 1.00 87.88 94 TYR A O 1
ATOM 752 N N . TRP A 1 95 ? -8.131 1.699 12.061 1.00 85.88 95 TRP A N 1
ATOM 753 C CA . TRP A 1 95 ? -7.685 2.633 13.094 1.00 85.88 95 TRP A CA 1
AT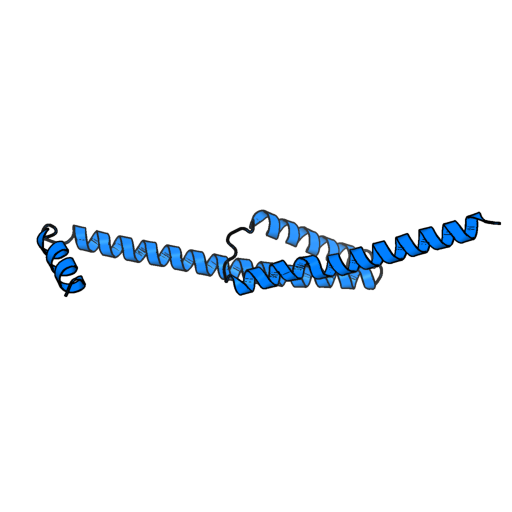OM 754 C C . TRP A 1 95 ? -8.856 3.379 13.739 1.00 85.88 95 TRP A C 1
ATOM 756 O O . TRP A 1 95 ? -8.959 3.478 14.966 1.00 85.88 95 TRP A O 1
ATOM 766 N N . THR A 1 96 ? -9.786 3.892 12.928 1.00 87.19 96 THR A N 1
ATOM 767 C CA . THR A 1 96 ? -10.966 4.599 13.447 1.00 87.19 96 THR A CA 1
ATOM 768 C C . THR A 1 96 ? -11.915 3.657 14.181 1.00 87.19 96 THR A C 1
ATOM 770 O O . THR A 1 96 ? -12.446 4.036 15.231 1.00 87.19 96 THR A O 1
ATOM 773 N N . LYS A 1 97 ? -12.094 2.423 13.693 1.00 88.56 97 LYS A N 1
ATOM 774 C CA . LYS A 1 97 ? -12.869 1.382 14.379 1.00 88.56 97 LYS A CA 1
ATOM 775 C C . LYS A 1 97 ? -12.273 1.057 15.753 1.00 88.56 97 LYS A C 1
ATOM 777 O O . LYS A 1 97 ? -12.973 1.188 16.758 1.00 88.56 97 LYS A O 1
ATOM 782 N N . ALA A 1 98 ? -10.976 0.757 15.822 1.00 86.38 98 ALA A N 1
ATOM 783 C CA . ALA A 1 98 ? -10.285 0.454 17.075 1.00 86.38 98 ALA A CA 1
ATOM 784 C C . ALA A 1 98 ? -10.371 1.617 18.083 1.00 86.38 98 ALA A C 1
ATOM 786 O O . ALA A 1 98 ? -10.633 1.410 19.271 1.00 86.38 98 ALA A O 1
ATOM 787 N N . ARG A 1 99 ? -10.228 2.869 17.622 1.00 86.62 99 ARG A N 1
ATOM 788 C CA . ARG A 1 99 ? -10.396 4.061 18.476 1.00 86.62 99 ARG A CA 1
ATOM 789 C C . ARG A 1 99 ? -11.813 4.190 19.031 1.00 86.62 99 ARG A C 1
ATOM 791 O O . ARG A 1 99 ? -11.972 4.474 20.219 1.00 86.62 99 ARG A O 1
ATOM 798 N N . LYS A 1 100 ? -12.839 3.968 18.202 1.00 89.19 100 LYS A N 1
ATOM 799 C CA . LYS A 1 100 ? -14.248 4.002 18.632 1.00 89.19 100 LYS A CA 1
ATOM 800 C C . LYS A 1 100 ? -14.532 2.939 19.692 1.00 89.19 100 LYS A C 1
ATOM 802 O O . LYS A 1 100 ? -15.187 3.238 20.690 1.00 89.19 100 LYS A O 1
ATOM 807 N N . GLU A 1 101 ? -14.018 1.726 19.518 1.00 88.12 101 GLU A N 1
ATOM 808 C CA . GLU A 1 101 ? -14.183 0.639 20.490 1.00 88.12 101 GLU A CA 1
ATOM 809 C C . GLU A 1 101 ? -13.499 0.949 21.829 1.00 88.12 101 GLU A C 1
ATOM 811 O O . GLU A 1 101 ? -14.118 0.795 22.885 1.00 88.12 101 GLU A O 1
ATOM 816 N N . ARG A 1 102 ? -12.268 1.480 21.805 1.00 86.81 102 ARG A N 1
ATOM 817 C CA . ARG A 1 102 ? -11.553 1.925 23.017 1.00 86.81 102 ARG A CA 1
ATOM 818 C C . ARG A 1 102 ? -12.311 3.038 23.753 1.00 86.81 102 ARG A C 1
ATOM 820 O O . ARG A 1 102 ? -12.469 2.964 24.971 1.00 86.81 102 ARG A O 1
ATOM 827 N N . ALA A 1 103 ? -12.849 4.022 23.029 1.00 88.50 103 ALA A N 1
ATOM 828 C CA . ALA A 1 103 ? -13.641 5.106 23.616 1.00 88.50 103 ALA A CA 1
ATOM 829 C C . ALA A 1 103 ? -14.953 4.604 24.254 1.00 88.50 103 ALA A C 1
ATOM 831 O O . ALA A 1 103 ? -15.315 5.031 25.352 1.00 88.50 103 ALA A O 1
ATOM 832 N N . ARG A 1 104 ? -15.648 3.656 23.606 1.00 90.12 104 ARG A N 1
ATOM 833 C CA . ARG A 1 104 ? -16.858 3.017 24.159 1.00 90.12 104 ARG A CA 1
ATOM 834 C C . ARG A 1 104 ? -16.559 2.263 25.458 1.00 90.12 104 ARG A C 1
ATOM 836 O O . ARG A 1 104 ? -17.285 2.448 26.431 1.00 90.12 104 ARG A O 1
ATOM 843 N N . ARG A 1 105 ? -15.468 1.484 25.498 1.00 87.81 105 ARG A N 1
ATOM 844 C CA . ARG A 1 105 ? -15.015 0.765 26.706 1.00 87.81 105 ARG A CA 1
ATOM 845 C C . ARG A 1 105 ? -14.627 1.714 27.848 1.00 87.81 105 ARG A C 1
ATOM 847 O O . ARG A 1 105 ? -14.913 1.432 29.007 1.00 87.81 105 ARG A O 1
ATOM 854 N N . ALA A 1 106 ? -14.018 2.860 27.541 1.00 87.44 106 ALA A N 1
ATOM 855 C CA . ALA A 1 106 ? -13.713 3.875 28.552 1.00 87.44 106 ALA A CA 1
ATOM 856 C C . ALA A 1 106 ? -14.992 4.486 29.161 1.00 87.44 106 ALA A C 1
ATOM 858 O O . ALA A 1 106 ? -15.077 4.652 30.378 1.00 87.44 106 ALA A O 1
ATOM 859 N N . LYS A 1 107 ? -16.010 4.760 28.329 1.00 88.12 107 LYS A N 1
ATOM 860 C CA . LYS A 1 107 ? -17.299 5.323 28.766 1.00 88.12 107 LYS A CA 1
ATOM 861 C C . LYS A 1 107 ? -18.145 4.334 29.579 1.00 88.12 107 LYS A C 1
ATOM 863 O O . LYS A 1 107 ? -18.797 4.744 30.536 1.00 88.12 107 LYS A O 1
ATOM 868 N N . SER A 1 108 ? -18.145 3.042 29.235 1.00 85.19 108 SER A N 1
ATOM 869 C CA . SER A 1 108 ? -18.837 2.027 30.046 1.00 85.19 108 SER A CA 1
ATOM 870 C C . SER A 1 108 ? -18.189 1.879 31.424 1.00 85.19 108 SER A C 1
ATOM 872 O O . SER A 1 108 ? -18.894 1.874 32.432 1.00 85.19 108 SER A O 1
ATOM 874 N N . ARG A 1 109 ? -16.850 1.865 31.486 1.00 83.94 109 ARG A N 1
ATOM 875 C CA . ARG A 1 109 ? -16.096 1.783 32.744 1.00 83.94 109 ARG A CA 1
ATOM 876 C C . ARG A 1 109 ? -16.316 3.002 33.644 1.00 83.94 109 ARG A C 1
ATOM 878 O O . ARG A 1 109 ? -16.470 2.834 34.852 1.00 83.94 109 ARG A O 1
ATOM 885 N N . SER A 1 110 ? -16.361 4.218 33.090 1.00 81.12 110 SER A N 1
ATOM 886 C CA . SER A 1 110 ? -16.650 5.422 33.884 1.00 81.12 110 SER A CA 1
ATOM 887 C C . SER A 1 110 ? -18.086 5.436 34.412 1.00 81.12 110 SER A C 1
ATOM 889 O O . SER A 1 110 ? -18.292 5.766 35.577 1.00 81.12 110 SER A O 1
ATOM 891 N N . ARG A 1 111 ? -19.069 5.001 33.611 1.00 79.75 111 ARG A N 1
ATOM 892 C CA . ARG A 1 111 ? -20.468 4.858 34.047 1.00 79.75 111 ARG A CA 1
ATOM 893 C C . ARG A 1 111 ? -20.624 3.813 35.157 1.00 79.75 111 ARG A C 1
ATOM 895 O O . ARG A 1 111 ? -21.309 4.086 36.135 1.00 79.75 111 ARG A O 1
ATOM 902 N N . GLN A 1 112 ? -19.962 2.660 35.043 1.00 78.50 112 GLN A N 1
ATOM 903 C CA . GLN A 1 112 ? -19.986 1.615 36.075 1.00 78.50 112 GLN A CA 1
ATOM 904 C C . GLN A 1 112 ? -19.343 2.094 37.386 1.00 78.50 112 GLN A C 1
ATOM 906 O O . GLN A 1 112 ? -19.917 1.910 38.455 1.00 78.50 112 GLN A O 1
ATOM 911 N N . ARG A 1 113 ? -18.199 2.788 37.305 1.00 71.25 113 ARG A N 1
ATOM 912 C CA . ARG A 1 113 ? -17.526 3.368 38.479 1.00 71.25 113 ARG A CA 1
ATOM 913 C C . ARG A 1 113 ? -18.309 4.522 39.111 1.00 71.25 113 ARG A C 1
ATOM 915 O O . ARG A 1 113 ? -18.305 4.670 40.327 1.00 71.25 113 ARG A O 1
ATOM 922 N N . SER A 1 114 ? -18.983 5.348 38.310 1.00 70.12 114 SER A N 1
ATOM 923 C CA . SER A 1 114 ? -19.870 6.385 38.846 1.00 70.12 114 SER A CA 1
ATOM 924 C C . SER A 1 114 ? -21.056 5.754 39.573 1.00 70.12 114 SER A C 1
ATOM 926 O O . SER A 1 114 ? -21.370 6.193 40.669 1.00 70.12 114 SER A O 1
ATOM 928 N N . GLY A 1 115 ? -21.646 4.689 39.017 1.00 66.62 115 GLY A N 1
ATOM 929 C CA . GLY A 1 115 ? -22.722 3.933 39.663 1.00 66.62 115 GLY A CA 1
ATOM 930 C C . GLY A 1 115 ? -22.305 3.303 40.996 1.00 66.62 115 GLY A C 1
ATOM 931 O O . GLY A 1 115 ? -23.070 3.356 41.954 1.00 66.62 115 GLY A O 1
ATOM 932 N N . SER A 1 116 ? -21.076 2.778 41.093 1.00 62.56 116 SER A N 1
ATOM 933 C CA . SER A 1 116 ? -20.551 2.243 42.357 1.00 62.56 116 SER A CA 1
ATOM 934 C C . SER A 1 116 ? -20.269 3.328 43.402 1.00 62.56 116 SER A C 1
ATOM 936 O O . SER A 1 116 ? -20.429 3.072 44.586 1.00 62.56 116 SER A O 1
ATOM 938 N N . LEU A 1 117 ? -19.853 4.531 42.986 1.00 66.38 117 LEU A N 1
ATOM 939 C CA . LEU A 1 117 ? -19.603 5.667 43.889 1.00 66.38 117 LEU A CA 1
ATOM 940 C C . LEU A 1 117 ? -20.896 6.340 44.375 1.00 66.38 117 LEU A C 1
ATOM 942 O O . LEU A 1 117 ? -20.918 6.880 45.474 1.00 66.38 117 LEU A O 1
ATOM 946 N N . THR A 1 118 ? -21.963 6.320 43.571 1.00 64.81 118 THR A N 1
ATOM 947 C CA . THR A 1 118 ? -23.288 6.838 43.953 1.00 64.81 118 THR A CA 1
ATOM 948 C C . THR A 1 118 ? -24.135 5.831 44.722 1.00 64.81 118 THR A C 1
ATOM 950 O O . THR A 1 118 ? -25.234 6.176 45.146 1.00 64.81 118 THR A O 1
ATOM 953 N N . SER A 1 119 ? -23.667 4.588 44.871 1.00 62.69 119 SER A N 1
ATOM 954 C CA . SER A 1 119 ? -24.360 3.589 45.680 1.00 62.69 119 SER A CA 1
ATOM 955 C C . SER A 1 119 ? -24.416 4.078 47.133 1.00 62.69 119 SER A C 1
ATOM 957 O O . SER A 1 119 ? -23.358 4.244 47.742 1.00 62.69 119 SER A O 1
ATOM 959 N N . PRO A 1 120 ? -25.613 4.281 47.723 1.00 69.75 120 PRO A N 1
ATOM 960 C CA . PRO A 1 120 ? -25.746 4.627 49.142 1.00 69.75 120 PRO A CA 1
ATOM 961 C C . PRO A 1 120 ? -25.255 3.506 50.065 1.00 69.75 120 PRO A C 1
ATOM 963 O O . PRO A 1 120 ? -25.064 3.719 51.259 1.00 69.75 120 PRO A O 1
ATOM 966 N N . TYR A 1 121 ? -25.072 2.306 49.508 1.00 60.78 121 TYR A N 1
ATOM 967 C CA . TYR A 1 121 ? -24.653 1.114 50.221 1.00 60.78 121 TYR A CA 1
ATOM 968 C C . TYR A 1 121 ? -23.233 0.713 49.813 1.00 60.78 121 TYR A C 1
ATOM 970 O O . TYR A 1 121 ? -22.934 0.680 48.610 1.00 60.78 121 TYR A O 1
ATOM 978 N N . PRO A 1 122 ? -22.362 0.373 50.780 1.00 66.12 122 PRO A N 1
ATOM 979 C CA . PRO A 1 122 ? -21.071 -0.219 50.472 1.00 66.12 122 PRO A CA 1
ATOM 980 C C . PRO A 1 122 ? -21.268 -1.546 49.717 1.00 66.12 122 PRO A C 1
ATOM 982 O O . PRO A 1 122 ? -22.288 -2.215 49.914 1.00 66.12 122 PRO A O 1
ATOM 985 N N . PRO A 1 123 ? -20.313 -1.947 48.859 1.00 67.94 123 PRO A N 1
ATOM 986 C CA . PRO A 1 123 ? -20.367 -3.235 48.177 1.00 67.94 123 PRO A CA 1
ATOM 987 C C . PRO A 1 123 ? -20.532 -4.361 49.203 1.00 67.94 123 PRO A C 1
ATOM 989 O O . PRO A 1 123 ? -19.701 -4.504 50.100 1.00 67.94 123 PRO A O 1
ATOM 992 N N . ASN A 1 124 ? -21.614 -5.134 49.094 1.00 72.75 124 ASN A N 1
ATOM 993 C CA . ASN A 1 124 ? -21.870 -6.254 49.990 1.00 72.75 124 ASN A CA 1
ATOM 994 C C . ASN A 1 124 ? -20.904 -7.410 49.646 1.00 72.75 124 ASN A C 1
ATOM 996 O O . ASN A 1 124 ? -21.019 -7.967 48.556 1.00 72.75 124 ASN A O 1
ATOM 1000 N N . PRO A 1 125 ? -19.988 -7.819 50.542 1.00 74.56 125 PRO A N 1
ATOM 1001 C CA . PRO A 1 125 ? -19.015 -8.879 50.262 1.00 74.56 125 PRO A CA 1
ATOM 1002 C C . PRO A 1 125 ? -19.652 -10.249 49.978 1.00 74.56 125 PRO A C 1
ATOM 1004 O O . PRO A 1 125 ? -19.026 -11.093 49.341 1.00 74.56 125 PRO A O 1
ATOM 1007 N N . TYR A 1 126 ? -20.904 -10.469 50.390 1.00 68.31 126 TYR A N 1
ATOM 1008 C CA . TYR A 1 126 ? -21.613 -11.724 50.146 1.00 68.31 126 TYR A CA 1
ATOM 1009 C C . TYR A 1 126 ? -22.147 -11.868 48.714 1.00 68.31 126 TYR A C 1
ATOM 1011 O O . TYR A 1 126 ? -22.428 -12.989 48.300 1.00 68.31 126 TYR A O 1
ATOM 1019 N N . SER A 1 127 ? -22.246 -10.785 47.929 1.00 72.12 127 SER A N 1
ATOM 1020 C CA . SER A 1 127 ? -22.767 -10.870 46.554 1.00 72.12 127 SER A CA 1
ATOM 1021 C C . SER A 1 127 ? -21.826 -11.624 45.608 1.00 72.12 127 SER A C 1
ATOM 1023 O O . SER A 1 127 ? -22.280 -12.329 44.713 1.00 72.12 127 SER A O 1
ATOM 1025 N N . ALA A 1 128 ? -20.512 -11.519 45.828 1.00 74.31 128 ALA A N 1
ATOM 1026 C CA . ALA A 1 128 ? -19.522 -12.249 45.039 1.00 74.31 128 ALA A CA 1
ATOM 1027 C C . ALA A 1 128 ? -19.563 -13.757 45.333 1.00 74.31 128 ALA A C 1
ATOM 1029 O O . ALA A 1 128 ? -19.423 -14.569 44.424 1.00 74.31 128 ALA A O 1
ATOM 1030 N N . LEU A 1 129 ? -19.804 -14.132 46.596 1.00 72.31 129 LEU A N 1
ATOM 1031 C CA . LEU A 1 129 ? -19.933 -15.531 47.003 1.00 72.31 129 LEU A CA 1
ATOM 1032 C C . LEU A 1 129 ? -21.206 -16.169 46.434 1.00 72.31 129 LEU A C 1
ATOM 1034 O O . LEU A 1 129 ? -21.160 -17.322 46.002 1.00 72.31 129 LEU A O 1
ATOM 1038 N N . SER A 1 130 ? -22.320 -15.430 46.375 1.00 70.94 130 SER A N 1
ATOM 1039 C CA . SER A 1 130 ? -23.547 -15.925 45.742 1.00 70.94 130 SER A CA 1
ATOM 1040 C C . SER A 1 130 ? -23.384 -16.124 44.234 1.00 70.94 130 SER A C 1
ATOM 1042 O O . SER A 1 130 ? -23.761 -17.179 43.740 1.00 70.94 130 SER A O 1
ATOM 1044 N N . GLU A 1 131 ? -22.743 -15.190 43.516 1.00 77.31 131 GLU A N 1
ATOM 1045 C CA . GLU A 1 131 ? -22.462 -15.357 42.077 1.00 77.31 131 GLU A CA 1
ATOM 1046 C C . GLU A 1 131 ? -21.554 -16.566 41.809 1.00 77.31 131 GLU A C 1
ATOM 1048 O O . GLU A 1 131 ? -21.796 -17.334 40.879 1.00 77.31 131 GLU A O 1
ATOM 1053 N N . THR A 1 132 ? -20.533 -16.796 42.645 1.00 76.88 132 THR A N 1
ATOM 1054 C CA . THR A 1 132 ? -19.687 -17.993 42.503 1.00 76.88 132 THR A CA 1
ATOM 1055 C C . THR A 1 132 ? -20.419 -19.288 42.837 1.00 76.88 132 THR A C 1
ATOM 1057 O O . THR A 1 132 ? -20.084 -20.321 42.273 1.00 76.88 132 THR A O 1
ATOM 1060 N N . SER A 1 133 ? -21.412 -19.247 43.729 1.00 74.06 133 SER A N 1
ATOM 1061 C CA . SER A 1 133 ? -22.205 -20.426 44.097 1.00 74.06 133 SER A CA 1
ATOM 1062 C C . SER A 1 133 ? -23.156 -20.835 42.970 1.00 74.06 133 SER A C 1
ATOM 1064 O O . SER A 1 133 ? -23.316 -22.024 42.725 1.00 74.06 133 SER A O 1
ATOM 1066 N N . GLU A 1 134 ? -23.737 -19.867 42.251 1.00 78.94 134 GLU A N 1
ATOM 1067 C CA . GLU A 1 134 ? -24.586 -20.132 41.079 1.00 78.94 134 GLU A CA 1
ATOM 1068 C C . GLU A 1 134 ? -23.798 -20.636 39.863 1.00 78.94 134 GLU A C 1
ATOM 1070 O O . GLU A 1 134 ? -24.322 -21.421 39.086 1.00 78.94 134 GLU A O 1
ATOM 1075 N N . LEU A 1 135 ? -22.535 -20.229 39.701 1.00 78.00 135 LEU A N 1
ATOM 1076 C CA . LEU A 1 135 ? -21.658 -20.746 38.639 1.00 78.00 135 LEU A CA 1
ATOM 1077 C C . LEU A 1 135 ? -21.115 -22.158 38.918 1.00 78.00 135 LEU A C 1
ATOM 1079 O O . LEU A 1 135 ? -20.557 -22.784 38.017 1.00 78.00 135 LEU A O 1
ATOM 1083 N N . LEU A 1 136 ? -21.218 -22.626 40.164 1.00 77.44 136 LEU A N 1
ATOM 1084 C CA . LEU A 1 136 ? -20.762 -23.946 40.608 1.00 77.44 136 LEU A CA 1
ATOM 1085 C C . LEU A 1 136 ? -21.910 -24.961 40.767 1.00 77.44 136 LEU A C 1
ATOM 1087 O O . LEU A 1 136 ? -21.638 -26.106 41.133 1.00 77.44 136 LEU A O 1
ATOM 1091 N N . ALA A 1 137 ? -23.155 -24.549 40.509 1.00 69.94 137 ALA A N 1
ATOM 1092 C CA . ALA A 1 137 ? -24.351 -25.392 40.485 1.00 69.94 137 ALA A CA 1
ATOM 1093 C C . ALA A 1 137 ? -24.724 -25.773 39.044 1.00 69.94 137 ALA A C 1
ATOM 1095 O O . ALA A 1 137 ? -25.197 -26.916 38.856 1.00 69.94 137 ALA A O 1
#